Protein AF-A0A816E2B5-F1 (afdb_monomer_lite)

Secondary structure (DSSP, 8-state):
-EEEEE---TT-HHHHHHTHHHIIIIIHHHTT-EEEEEGGGTEEEEES-HHHHHHHHHHHHHHHHHHHHHHTTS---------SB-TTT-SB--EE-TTT--EE-HHHHHHHHHHHHHHHTTSS----B-SSTT--PBPPHHHHHHHS-HHHHHHHHHHHHHHHHHH-TT-PPP--TT--S--

pLDDT: mean 71.87, std 14.85, range [35.25, 92.25]

Sequence (183 aa):
MSLLFFIAITGYLRQILKLGTYYQDTIGKDFNVKIIIAGAKRQIQVIGKQQDIEKAEEAIKKHWSETLIEQQSGPKENTTTTSNECPICYEVANYTLLECGHVSCLYCLKQELSKKFDTTLSNQSFKIKCIMQECNSVLSLRDIKTIIDPPDMQRLARASFQAFLKTDTDIVQCMGTDCKQVR

Structure (mmCIF, N/CA/C/O backbone):
data_AF-A0A816E2B5-F1
#
_entry.id   AF-A0A816E2B5-F1
#
loop_
_atom_site.group_PDB
_atom_site.id
_atom_site.type_symbol
_atom_site.label_atom_id
_atom_site.label_alt_id
_atom_site.label_comp_id
_atom_site.label_asym_id
_atom_site.label_entity_id
_atom_site.label_seq_id
_atom_site.pdbx_PDB_ins_code
_atom_site.Cartn_x
_atom_site.Cartn_y
_atom_site.Cartn_z
_atom_site.occupancy
_atom_site.B_iso_or_equiv
_atom_site.auth_seq_id
_atom_site.auth_comp_id
_atom_site.auth_asym_id
_atom_site.auth_atom_id
_atom_site.pdbx_PDB_model_num
ATOM 1 N N . MET A 1 1 ? 26.621 7.699 -11.549 1.00 52.91 1 MET A N 1
ATOM 2 C CA . MET A 1 1 ? 25.572 8.403 -10.769 1.00 52.91 1 MET A CA 1
ATOM 3 C C . MET A 1 1 ? 24.249 7.666 -10.966 1.00 52.91 1 MET A C 1
ATOM 5 O O . MET A 1 1 ? 24.164 6.864 -11.888 1.00 52.91 1 MET A O 1
ATOM 9 N N . SER A 1 2 ? 23.253 7.855 -10.095 1.00 45.66 2 SER A N 1
ATOM 10 C CA . SER A 1 2 ? 21.913 7.263 -10.257 1.00 45.66 2 SER A CA 1
ATOM 11 C C . SER A 1 2 ? 20.866 8.365 -10.243 1.00 45.66 2 SER A C 1
ATOM 13 O O . SER A 1 2 ? 20.833 9.133 -9.281 1.00 45.66 2 SER A O 1
ATOM 15 N N . LEU A 1 3 ? 20.016 8.422 -11.265 1.00 51.34 3 LEU A N 1
ATOM 16 C CA . LEU A 1 3 ? 18.925 9.390 -11.347 1.00 51.34 3 LEU A CA 1
ATOM 17 C C . LEU A 1 3 ? 17.583 8.668 -11.186 1.00 51.34 3 LEU A C 1
ATOM 19 O O . LEU A 1 3 ? 17.380 7.578 -11.730 1.00 51.34 3 LEU A O 1
ATOM 23 N N . LEU A 1 4 ? 16.698 9.245 -10.372 1.00 49.69 4 LEU A N 1
ATOM 24 C CA . LEU A 1 4 ? 15.384 8.690 -10.055 1.00 49.69 4 LEU A CA 1
ATOM 25 C C . LEU A 1 4 ? 14.305 9.538 -10.718 1.00 49.69 4 LEU A C 1
ATOM 27 O O . LEU A 1 4 ? 14.165 10.718 -10.406 1.00 49.69 4 LEU A O 1
ATOM 31 N N . PHE A 1 5 ? 13.507 8.911 -11.576 1.00 55.66 5 PHE A N 1
ATOM 32 C CA . PHE A 1 5 ? 12.333 9.530 -12.176 1.00 55.66 5 PHE A CA 1
ATOM 33 C C . PHE A 1 5 ? 11.078 9.127 -11.419 1.00 55.66 5 PHE A C 1
ATOM 35 O O . PHE A 1 5 ? 10.791 7.939 -11.261 1.00 55.66 5 PHE A O 1
ATOM 42 N N . PHE A 1 6 ? 10.307 10.124 -10.991 1.00 47.53 6 PHE A N 1
ATOM 43 C CA . PHE A 1 6 ? 8.946 9.938 -10.504 1.00 47.53 6 PHE A CA 1
ATOM 44 C C . PHE A 1 6 ? 7.975 10.212 -11.647 1.00 47.53 6 PHE A C 1
ATOM 46 O O . PHE A 1 6 ? 7.891 11.340 -12.129 1.00 47.53 6 PHE A O 1
ATOM 53 N N . ILE A 1 7 ? 7.217 9.200 -12.067 1.00 49.66 7 ILE A N 1
ATOM 54 C CA . ILE A 1 7 ? 6.148 9.404 -13.046 1.00 49.66 7 ILE A CA 1
ATOM 55 C C . ILE A 1 7 ? 4.857 9.655 -12.265 1.00 49.66 7 ILE A C 1
ATOM 57 O O . ILE A 1 7 ? 4.222 8.740 -11.742 1.00 49.66 7 ILE A O 1
ATOM 61 N N . ALA A 1 8 ? 4.494 10.932 -12.140 1.00 36.19 8 ALA A N 1
ATOM 62 C CA . ALA A 1 8 ? 3.356 11.412 -11.357 1.00 36.19 8 ALA A CA 1
ATOM 63 C C . ALA A 1 8 ? 2.020 11.369 -12.128 1.00 36.19 8 ALA A C 1
ATOM 65 O O . ALA A 1 8 ? 1.200 12.271 -11.986 1.00 36.19 8 ALA A O 1
ATOM 66 N N . ILE A 1 9 ? 1.779 10.341 -12.952 1.00 42.66 9 ILE A N 1
ATOM 67 C CA . ILE A 1 9 ? 0.524 10.217 -13.710 1.00 42.66 9 ILE A CA 1
ATOM 68 C C . ILE A 1 9 ? -0.182 8.925 -13.302 1.00 42.66 9 ILE A C 1
ATOM 70 O O . ILE A 1 9 ? 0.257 7.813 -13.587 1.00 42.66 9 ILE A O 1
ATOM 74 N N . THR A 1 10 ? -1.290 9.087 -12.583 1.00 40.03 10 THR A N 1
ATOM 75 C CA . THR A 1 10 ? -2.030 8.049 -11.850 1.00 40.03 10 THR A CA 1
ATOM 76 C C . THR A 1 10 ? -2.738 6.999 -12.717 1.00 40.03 10 THR A C 1
ATOM 78 O O . THR A 1 10 ? -3.359 6.108 -12.148 1.00 40.03 10 THR A O 1
ATOM 81 N N . GLY A 1 11 ? -2.607 7.042 -14.048 1.00 43.81 11 GLY A N 1
ATOM 82 C CA . GLY A 1 11 ? -3.282 6.122 -14.978 1.00 43.81 11 GLY A CA 1
ATOM 83 C C . GLY A 1 11 ? -2.383 5.207 -15.823 1.00 43.81 11 GLY A C 1
ATOM 84 O O . GLY A 1 11 ? -2.900 4.284 -16.440 1.00 43.81 11 GLY A O 1
ATOM 85 N N . TYR A 1 12 ? -1.056 5.409 -15.855 1.00 56.22 12 TYR A N 1
ATOM 86 C CA . TYR A 1 12 ? -0.201 4.837 -16.921 1.00 56.22 12 TYR A CA 1
ATOM 87 C C . TYR A 1 12 ? 0.921 3.893 -16.452 1.00 56.22 12 TYR A C 1
ATOM 89 O O . TYR A 1 12 ? 1.846 3.585 -17.206 1.00 56.22 12 TYR A O 1
ATOM 97 N N . LEU A 1 13 ? 0.829 3.349 -15.234 1.00 51.78 13 LEU A N 1
ATOM 98 C CA . LEU A 1 13 ? 1.775 2.332 -14.738 1.00 51.78 13 LEU A CA 1
ATOM 99 C C . LEU A 1 13 ? 1.875 1.098 -15.636 1.00 51.78 13 LEU A C 1
ATOM 101 O O . LEU A 1 13 ? 2.958 0.525 -15.756 1.00 51.78 13 LEU A O 1
ATOM 105 N N . ARG A 1 14 ? 0.777 0.731 -16.310 1.00 50.22 14 ARG A N 1
ATOM 106 C CA . ARG A 1 14 ? 0.740 -0.395 -17.254 1.00 50.22 14 ARG A CA 1
ATOM 107 C C . ARG A 1 14 ? 1.726 -0.218 -18.396 1.00 50.22 14 ARG A C 1
ATOM 109 O O . ARG A 1 14 ? 2.364 -1.184 -18.796 1.00 50.22 14 ARG A O 1
ATOM 116 N N . GLN A 1 15 ? 1.851 1.003 -18.912 1.00 55.19 15 GLN A N 1
ATOM 117 C CA . GLN A 1 15 ? 2.747 1.305 -20.025 1.00 55.19 15 GLN A CA 1
ATOM 118 C C . GLN A 1 15 ? 4.198 1.391 -19.566 1.00 55.19 15 GLN A C 1
ATOM 120 O O . GLN A 1 15 ? 5.048 0.834 -20.243 1.00 55.19 15 GLN A O 1
ATOM 125 N N . ILE A 1 16 ? 4.480 1.955 -18.381 1.00 56.81 16 ILE A N 1
ATOM 126 C CA . ILE A 1 16 ? 5.838 1.942 -17.794 1.00 56.81 16 ILE A CA 1
ATOM 127 C C . ILE A 1 16 ? 6.376 0.512 -17.699 1.00 56.81 16 ILE A C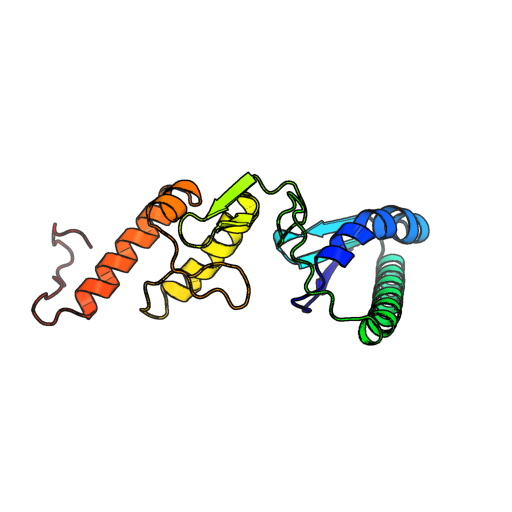 1
ATOM 129 O O . ILE A 1 16 ? 7.522 0.252 -18.050 1.00 56.81 16 ILE A O 1
ATOM 133 N N . LEU A 1 17 ? 5.547 -0.408 -17.198 1.00 54.41 17 LEU A N 1
ATOM 134 C CA . LEU A 1 17 ? 5.941 -1.795 -16.964 1.00 54.41 17 LEU A CA 1
ATOM 135 C C . LEU A 1 17 ? 6.011 -2.597 -18.271 1.00 54.41 17 LEU A C 1
ATOM 137 O O . LEU A 1 17 ? 6.989 -3.311 -18.476 1.00 54.41 17 LEU A O 1
ATOM 141 N N . LYS A 1 18 ? 5.048 -2.424 -19.192 1.00 57.72 18 LYS A N 1
ATOM 142 C CA . LYS A 1 18 ? 5.084 -3.058 -20.527 1.00 57.72 18 LYS A CA 1
ATOM 143 C C . LYS A 1 18 ? 6.250 -2.571 -21.389 1.00 57.72 18 LYS A C 1
ATOM 145 O O . LYS A 1 18 ? 6.848 -3.369 -22.098 1.00 57.72 18 LYS A O 1
ATOM 150 N N . LEU A 1 19 ? 6.589 -1.286 -21.308 1.00 61.88 19 LEU A N 1
ATOM 151 C CA . LEU A 1 19 ? 7.745 -0.700 -21.989 1.00 61.88 19 LEU A CA 1
ATOM 152 C C . LEU A 1 19 ? 9.044 -0.931 -21.214 1.00 61.88 19 LEU A C 1
ATOM 154 O O . LEU A 1 19 ? 10.095 -0.470 -21.638 1.00 61.88 19 LEU A O 1
ATOM 158 N N . GLY A 1 20 ? 9.012 -1.638 -20.084 1.00 61.78 20 GLY A N 1
ATOM 159 C CA . GLY A 1 20 ? 10.201 -1.844 -19.275 1.00 61.78 20 GLY A CA 1
ATOM 160 C C . GLY A 1 20 ? 11.277 -2.666 -19.959 1.00 61.78 20 GLY A C 1
ATOM 161 O O . GLY A 1 20 ? 12.455 -2.314 -19.889 1.00 61.78 20 GLY A O 1
ATOM 162 N N . THR A 1 21 ? 10.860 -3.701 -20.685 1.00 62.59 21 THR A N 1
ATOM 163 C CA . THR A 1 21 ? 11.739 -4.472 -21.566 1.00 62.59 21 THR A CA 1
ATOM 164 C C . THR A 1 21 ? 12.223 -3.617 -22.733 1.00 62.59 21 THR A C 1
ATOM 166 O O . THR A 1 21 ? 13.417 -3.598 -22.989 1.00 62.59 21 THR A O 1
ATOM 169 N N . TYR A 1 22 ? 11.355 -2.809 -23.355 1.00 68.06 22 TYR A N 1
ATOM 170 C CA . TYR A 1 22 ? 11.748 -1.847 -24.395 1.00 68.06 22 TYR A CA 1
ATOM 171 C C . TYR A 1 22 ? 12.818 -0.862 -23.901 1.00 68.06 22 TYR A C 1
ATOM 173 O O . TYR A 1 22 ? 13.856 -0.688 -24.532 1.00 68.06 22 T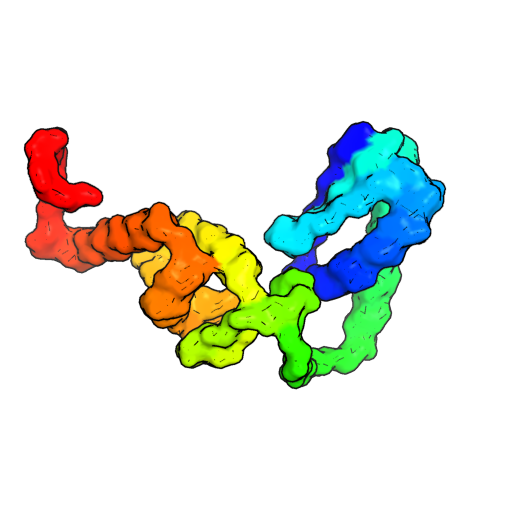YR A O 1
ATOM 181 N N . TYR A 1 23 ? 12.638 -0.259 -22.727 1.00 70.69 23 TYR A N 1
ATOM 182 C CA . TYR A 1 23 ? 13.635 0.647 -22.172 1.00 70.69 23 TYR A CA 1
ATOM 183 C C . TYR A 1 23 ? 14.942 -0.075 -21.869 1.00 70.69 23 TYR A C 1
ATOM 185 O O . TYR A 1 23 ? 16.000 0.460 -22.170 1.00 70.69 23 TYR A O 1
ATOM 193 N N . GLN A 1 24 ? 14.903 -1.285 -21.314 1.00 69.12 24 GLN A N 1
ATOM 194 C CA . GLN A 1 24 ? 16.124 -2.051 -21.060 1.00 69.12 24 GLN A CA 1
ATOM 195 C C . GLN A 1 24 ? 16.835 -2.482 -22.351 1.00 69.12 24 GLN A C 1
ATOM 197 O O . GLN A 1 24 ? 18.061 -2.402 -22.420 1.00 69.12 24 GLN A O 1
ATOM 202 N N . ASP A 1 25 ? 16.088 -2.911 -23.367 1.00 68.94 25 ASP A N 1
ATOM 203 C CA . ASP A 1 25 ? 16.631 -3.483 -24.598 1.00 68.94 25 ASP A CA 1
ATOM 204 C C . ASP A 1 25 ? 17.039 -2.448 -25.639 1.00 68.94 25 ASP A C 1
ATOM 206 O O . ASP A 1 25 ? 17.946 -2.721 -26.420 1.00 68.94 25 ASP A O 1
ATOM 210 N N . THR A 1 26 ? 16.394 -1.287 -25.654 1.00 71.62 26 THR A N 1
ATOM 211 C CA . THR A 1 26 ? 16.677 -0.204 -26.599 1.00 71.62 26 THR A CA 1
ATOM 212 C C . THR A 1 26 ? 17.534 0.848 -25.900 1.00 71.62 26 THR A C 1
ATOM 214 O O . THR A 1 26 ? 18.742 0.901 -26.092 1.00 71.62 26 THR A O 1
ATOM 217 N N . ILE A 1 27 ? 16.964 1.582 -24.943 1.00 70.94 27 ILE A N 1
ATOM 218 C CA . ILE A 1 27 ? 17.642 2.703 -24.265 1.00 70.94 27 ILE A CA 1
ATOM 219 C C . ILE A 1 27 ? 18.810 2.219 -23.390 1.00 70.94 27 ILE A C 1
ATOM 221 O O . ILE A 1 27 ? 19.880 2.824 -23.365 1.00 70.94 27 ILE A O 1
ATOM 225 N N . GLY A 1 28 ? 18.632 1.105 -22.680 1.00 68.00 28 GLY A N 1
ATOM 226 C CA . GLY A 1 28 ? 19.654 0.543 -21.803 1.00 68.00 28 GLY A CA 1
ATOM 227 C C . GLY A 1 28 ? 20.901 0.095 -22.562 1.00 68.00 28 GLY A C 1
ATOM 228 O O . GLY A 1 28 ? 22.019 0.312 -22.092 1.00 68.00 28 GLY A O 1
ATOM 229 N N . LYS A 1 29 ? 20.717 -0.469 -23.761 1.00 72.25 29 LYS A N 1
ATOM 230 C CA . LYS A 1 29 ? 21.820 -0.889 -24.632 1.00 72.25 29 LYS A CA 1
ATOM 231 C C . LYS A 1 29 ? 22.430 0.291 -25.385 1.00 72.25 29 LYS A C 1
ATOM 233 O O . LYS A 1 29 ? 23.653 0.406 -25.394 1.00 72.25 29 LYS A O 1
ATOM 238 N N . ASP A 1 30 ? 21.607 1.190 -25.922 1.00 76.12 30 ASP A N 1
ATOM 239 C CA . ASP A 1 30 ? 22.056 2.337 -26.724 1.00 76.12 30 ASP A CA 1
ATOM 240 C C . ASP A 1 30 ? 22.891 3.335 -25.915 1.00 76.12 30 ASP A C 1
ATOM 242 O O . ASP A 1 30 ? 23.843 3.922 -26.432 1.00 76.12 30 ASP A O 1
ATOM 246 N N . PHE A 1 31 ? 22.576 3.498 -24.627 1.00 74.88 31 PHE A N 1
ATOM 247 C CA . PHE A 1 31 ? 23.277 4.433 -23.747 1.00 74.88 31 PHE A CA 1
ATOM 248 C C . PHE A 1 31 ? 24.125 3.740 -22.673 1.00 74.88 31 PHE A C 1
ATOM 250 O O . PHE A 1 31 ? 24.661 4.407 -21.798 1.00 74.88 31 PHE A O 1
ATOM 257 N N . ASN A 1 32 ? 24.283 2.411 -22.708 1.00 74.62 32 ASN A N 1
ATOM 258 C CA . ASN A 1 32 ? 25.019 1.656 -21.680 1.00 74.62 32 ASN A CA 1
ATOM 259 C C . ASN A 1 32 ? 24.569 2.019 -20.244 1.00 74.62 32 ASN A C 1
ATOM 261 O O . ASN A 1 32 ? 25.375 2.221 -19.328 1.00 74.62 32 ASN A O 1
ATOM 265 N N . VAL A 1 33 ? 23.252 2.156 -20.065 1.00 72.44 33 VAL A N 1
ATOM 266 C CA . VAL A 1 33 ? 22.615 2.487 -18.789 1.00 72.44 33 VAL A CA 1
ATOM 267 C C . VAL A 1 33 ? 21.811 1.299 -18.284 1.00 72.44 33 VAL A C 1
ATOM 269 O O . VAL A 1 33 ? 21.112 0.614 -19.027 1.00 72.44 33 VAL A O 1
ATOM 272 N N . LYS A 1 34 ? 21.857 1.058 -16.977 1.00 76.12 34 LYS A N 1
ATOM 273 C CA . LYS A 1 34 ? 20.982 0.081 -16.333 1.00 76.12 34 LYS A CA 1
ATOM 274 C C . LYS A 1 34 ? 19.683 0.763 -15.929 1.00 76.12 34 LYS A C 1
ATOM 276 O O . LYS A 1 34 ? 19.703 1.709 -15.141 1.00 76.12 34 LYS A O 1
ATOM 281 N N . ILE A 1 35 ? 18.565 0.242 -16.427 1.00 70.69 35 ILE A N 1
ATOM 282 C CA . ILE A 1 35 ? 17.224 0.731 -16.101 1.00 70.69 35 ILE A CA 1
ATOM 283 C C . ILE A 1 35 ? 16.547 -0.248 -15.143 1.00 70.69 35 ILE A C 1
ATOM 285 O O . ILE A 1 35 ? 16.408 -1.435 -15.440 1.00 70.69 35 ILE A O 1
ATOM 289 N N . ILE A 1 36 ? 16.136 0.248 -13.978 1.00 71.12 36 ILE A N 1
ATOM 290 C CA . ILE A 1 36 ? 15.409 -0.513 -12.959 1.00 71.12 36 ILE A CA 1
ATOM 291 C C . ILE A 1 36 ? 14.023 0.102 -12.810 1.00 71.12 36 ILE A C 1
ATOM 293 O O . ILE A 1 36 ? 13.896 1.296 -12.541 1.00 71.12 36 ILE A O 1
ATOM 297 N N . ILE A 1 37 ? 12.982 -0.716 -12.949 1.00 67.81 37 ILE A N 1
ATOM 298 C CA . ILE A 1 37 ? 11.601 -0.272 -12.762 1.00 67.81 37 ILE A CA 1
ATOM 299 C C . ILE A 1 37 ? 11.112 -0.746 -11.405 1.00 67.81 37 ILE A C 1
ATOM 301 O O . ILE A 1 37 ? 10.948 -1.938 -11.156 1.00 67.81 37 ILE A O 1
ATOM 305 N N . ALA A 1 38 ? 10.850 0.206 -10.519 1.00 65.75 38 ALA A N 1
ATOM 306 C CA . ALA A 1 38 ? 10.242 -0.056 -9.228 1.00 65.75 38 ALA A CA 1
ATOM 307 C C . ALA A 1 38 ? 8.730 0.175 -9.340 1.00 65.75 38 ALA A C 1
ATOM 309 O O . ALA A 1 38 ? 8.225 1.225 -8.938 1.00 65.75 38 ALA A O 1
ATOM 310 N N . GLY A 1 39 ? 8.001 -0.810 -9.879 1.00 56.59 39 GLY A N 1
ATOM 311 C CA . GLY A 1 39 ? 6.554 -0.713 -10.139 1.00 56.59 39 GLY A CA 1
ATOM 312 C C . GLY A 1 39 ? 5.734 -0.278 -8.917 1.00 56.59 39 GLY A C 1
ATOM 313 O O . GLY A 1 39 ? 4.902 0.619 -9.011 1.00 56.59 39 GLY A O 1
ATOM 314 N N . ALA A 1 40 ? 6.056 -0.802 -7.729 1.00 53.38 40 ALA A N 1
ATOM 315 C CA . ALA A 1 40 ? 5.394 -0.422 -6.473 1.00 53.38 40 ALA A CA 1
ATOM 316 C C . ALA A 1 40 ? 5.645 1.038 -6.040 1.00 53.38 40 ALA A C 1
ATOM 318 O O . ALA A 1 40 ? 4.817 1.640 -5.350 1.00 53.38 40 ALA A O 1
ATOM 319 N N . LYS A 1 41 ? 6.785 1.610 -6.444 1.00 56.25 41 LYS A N 1
ATOM 320 C CA . LYS A 1 41 ? 7.162 3.006 -6.174 1.00 56.25 41 LYS A CA 1
ATOM 321 C C . LYS A 1 41 ? 6.848 3.940 -7.340 1.00 56.25 41 LYS A C 1
ATOM 323 O O . LYS A 1 41 ? 7.008 5.144 -7.187 1.00 56.25 41 LYS A O 1
ATOM 328 N N . ARG A 1 42 ? 6.377 3.406 -8.475 1.00 58.59 42 ARG A N 1
ATOM 329 C CA . ARG A 1 42 ? 6.096 4.160 -9.707 1.00 58.59 42 ARG A CA 1
ATOM 330 C C . ARG A 1 42 ? 7.324 4.937 -10.201 1.00 58.59 42 ARG A C 1
ATOM 332 O O . ARG A 1 42 ? 7.221 6.083 -10.635 1.00 58.59 42 ARG A O 1
ATOM 339 N N . GLN A 1 43 ? 8.494 4.309 -10.077 1.00 63.41 43 GLN A N 1
ATOM 340 C CA . GLN A 1 43 ? 9.789 4.925 -10.357 1.00 63.41 43 GLN A CA 1
ATOM 341 C C . GLN A 1 43 ? 10.550 4.164 -11.437 1.00 63.41 43 GLN A C 1
ATOM 343 O O . GLN A 1 43 ? 10.586 2.930 -11.424 1.00 63.41 43 GLN A O 1
ATOM 348 N N . ILE A 1 44 ? 11.211 4.918 -12.315 1.00 71.06 44 ILE A N 1
ATOM 349 C CA . ILE A 1 44 ? 12.252 4.412 -13.210 1.00 71.06 44 ILE A CA 1
ATOM 350 C C . ILE A 1 44 ? 13.583 4.941 -12.684 1.00 71.06 44 ILE A C 1
ATOM 352 O O . ILE A 1 44 ? 13.760 6.146 -12.506 1.00 71.06 44 ILE A O 1
ATOM 356 N N . GLN A 1 45 ? 14.514 4.038 -12.410 1.00 71.06 45 GLN A N 1
ATOM 357 C CA . GLN A 1 45 ? 15.862 4.376 -11.986 1.00 71.06 45 GLN A CA 1
ATOM 358 C C . GLN A 1 45 ? 16.824 4.106 -13.136 1.00 71.06 45 GLN A C 1
ATOM 360 O O . GLN A 1 45 ? 16.899 2.979 -13.625 1.00 71.06 45 GLN A O 1
ATOM 365 N N . VAL A 1 46 ? 17.564 5.135 -13.540 1.00 77.12 46 VAL A N 1
ATOM 366 C CA . VAL A 1 46 ? 18.581 5.049 -14.592 1.00 77.12 46 VAL A CA 1
ATOM 367 C C . VAL A 1 46 ? 19.954 5.168 -13.939 1.00 77.12 46 VAL A C 1
ATOM 369 O O . VAL A 1 46 ? 20.221 6.101 -13.176 1.00 77.12 46 VAL A O 1
ATOM 372 N N . ILE A 1 47 ? 20.821 4.191 -14.194 1.00 74.88 47 ILE A N 1
ATOM 373 C CA . ILE A 1 47 ? 22.153 4.094 -13.591 1.00 74.88 47 ILE A CA 1
ATOM 374 C C . ILE A 1 47 ? 23.188 4.005 -14.707 1.00 74.88 47 ILE A C 1
ATOM 376 O O . ILE A 1 47 ? 23.150 3.082 -15.514 1.00 74.88 47 ILE A O 1
ATOM 380 N N . GLY A 1 48 ? 24.136 4.938 -14.728 1.00 80.12 48 GLY A N 1
ATOM 381 C CA . GLY A 1 48 ? 25.172 4.999 -15.756 1.00 80.12 48 GLY A CA 1
ATOM 382 C C . GLY A 1 48 ? 26.138 6.169 -15.569 1.00 80.12 48 GLY A C 1
ATOM 383 O O . GLY A 1 48 ? 26.255 6.745 -14.473 1.00 80.12 48 GLY A O 1
ATOM 384 N N . LYS A 1 49 ? 26.854 6.513 -16.644 1.00 79.38 49 LYS A N 1
ATOM 385 C CA . LYS A 1 49 ? 27.658 7.740 -16.722 1.00 79.38 49 LYS A CA 1
ATOM 386 C C . LYS A 1 49 ? 26.737 8.945 -16.919 1.00 79.38 49 LYS A C 1
ATOM 388 O O . LYS A 1 49 ? 25.675 8.818 -17.512 1.00 79.38 49 LYS A O 1
ATOM 393 N N . GLN A 1 50 ? 27.151 10.114 -16.436 1.00 75.88 50 GLN A N 1
ATOM 394 C CA . GLN A 1 50 ? 26.305 11.314 -16.415 1.00 75.88 50 GLN A CA 1
ATOM 395 C C . GLN A 1 50 ? 25.765 11.697 -17.805 1.00 75.88 50 GLN A C 1
ATOM 397 O O . GLN A 1 50 ? 24.565 11.881 -17.962 1.00 75.88 50 GLN A O 1
ATOM 402 N N . GLN A 1 51 ? 26.633 11.708 -18.821 1.00 77.88 51 GLN A N 1
ATOM 403 C CA . GLN A 1 51 ? 26.255 12.028 -20.205 1.00 77.88 51 GLN A CA 1
ATOM 404 C C . GLN A 1 51 ? 25.259 11.028 -20.809 1.00 77.88 51 GLN A C 1
ATOM 406 O O . GLN A 1 51 ? 24.440 11.393 -21.646 1.00 77.88 51 GLN A O 1
ATOM 411 N N . ASP A 1 52 ? 25.329 9.767 -20.390 1.00 76.25 52 ASP A N 1
ATOM 412 C CA . ASP A 1 52 ? 24.464 8.703 -20.893 1.00 76.25 52 ASP A CA 1
ATOM 413 C C . ASP A 1 52 ? 23.103 8.703 -20.185 1.00 76.25 52 ASP A C 1
ATOM 415 O O . ASP A 1 52 ? 22.073 8.430 -20.798 1.00 76.25 52 ASP A O 1
ATOM 419 N N . ILE A 1 53 ? 23.084 9.082 -18.903 1.00 74.62 53 ILE A N 1
ATOM 420 C CA . ILE A 1 53 ? 21.857 9.282 -18.126 1.00 74.62 53 ILE A CA 1
ATOM 421 C C . ILE A 1 53 ? 21.021 10.415 -18.720 1.00 74.62 53 ILE A C 1
ATOM 423 O O . ILE A 1 53 ? 19.818 10.242 -18.880 1.00 74.62 53 ILE A O 1
ATOM 427 N N . GLU A 1 54 ? 21.640 11.546 -19.062 1.00 75.25 54 GLU A N 1
ATOM 428 C CA . GLU A 1 54 ? 20.936 12.709 -19.625 1.00 75.25 54 GLU A CA 1
ATOM 429 C C . GLU A 1 54 ? 20.296 12.382 -20.983 1.00 75.25 54 GLU A C 1
ATOM 431 O O . GLU A 1 54 ? 19.142 12.725 -21.234 1.00 75.25 54 GLU A O 1
ATOM 436 N N . LYS A 1 55 ? 21.000 11.624 -21.833 1.00 78.44 55 LYS A N 1
ATOM 437 C CA . LYS A 1 55 ? 20.459 11.153 -23.118 1.00 78.44 55 LYS A CA 1
ATOM 438 C C . LYS A 1 55 ? 19.334 10.137 -22.941 1.00 78.44 55 LYS A C 1
ATOM 440 O O . LYS A 1 55 ? 18.314 10.221 -23.622 1.00 78.44 55 LYS A O 1
ATOM 445 N N . ALA A 1 56 ? 19.498 9.192 -22.014 1.00 75.38 56 ALA A N 1
ATOM 446 C CA . ALA A 1 56 ? 18.460 8.220 -21.692 1.00 75.38 56 ALA A CA 1
ATOM 447 C C . ALA A 1 56 ? 17.207 8.907 -21.125 1.00 75.38 56 ALA A C 1
ATOM 449 O O . ALA A 1 56 ? 16.088 8.541 -21.474 1.00 75.38 56 ALA A O 1
ATOM 450 N N . GLU A 1 57 ? 17.384 9.933 -20.295 1.00 75.88 57 GLU A N 1
ATOM 451 C CA . GLU A 1 57 ? 16.302 10.767 -19.776 1.00 75.88 57 GLU A CA 1
ATOM 452 C C . GLU A 1 57 ? 15.531 11.466 -20.895 1.00 75.88 57 GLU A C 1
ATOM 454 O O . GLU A 1 57 ? 14.302 11.403 -20.925 1.00 75.88 57 GLU A O 1
ATOM 459 N N . GLU A 1 58 ? 16.236 12.122 -21.816 1.00 79.12 58 GLU A N 1
ATOM 460 C CA . GLU A 1 58 ? 15.619 12.828 -22.936 1.00 79.12 58 GLU A CA 1
ATOM 461 C C . GLU A 1 58 ? 14.857 11.864 -23.856 1.00 79.12 58 GLU A C 1
ATOM 463 O O . GLU A 1 58 ? 13.707 12.130 -24.213 1.00 79.12 58 GLU A O 1
ATOM 468 N N . ALA A 1 59 ? 15.441 10.700 -24.159 1.00 79.44 59 ALA A N 1
ATOM 469 C CA . ALA A 1 59 ? 14.804 9.657 -24.959 1.00 79.44 59 ALA A CA 1
ATOM 470 C C . ALA A 1 59 ? 13.532 9.108 -24.295 1.00 79.44 59 ALA A C 1
ATOM 472 O O . ALA A 1 59 ? 12.503 8.953 -24.958 1.00 79.44 59 ALA A O 1
ATOM 473 N N . ILE A 1 60 ? 13.574 8.865 -22.979 1.00 75.81 60 ILE A N 1
ATOM 474 C CA . ILE A 1 60 ? 12.397 8.454 -22.210 1.00 75.81 60 ILE A CA 1
ATOM 475 C C . ILE A 1 60 ? 11.349 9.570 -22.280 1.00 75.81 60 ILE A C 1
ATOM 477 O O . ILE A 1 60 ? 10.242 9.324 -22.747 1.00 75.81 60 ILE A O 1
ATOM 481 N N . LYS A 1 61 ? 11.676 10.814 -21.913 1.00 75.00 61 LYS A N 1
ATOM 482 C CA . LYS A 1 61 ? 10.714 11.935 -21.937 1.00 75.00 61 LYS A CA 1
ATOM 483 C C . LYS A 1 61 ? 10.060 12.132 -23.304 1.00 75.00 61 LYS A C 1
ATOM 485 O O . LYS A 1 61 ? 8.846 12.322 -23.368 1.00 75.00 61 LYS A O 1
ATOM 490 N N . LYS A 1 62 ? 10.841 12.051 -24.383 1.00 77.69 62 LYS A N 1
ATOM 491 C CA . LYS A 1 62 ? 10.344 12.168 -25.755 1.00 77.69 62 LYS A CA 1
ATOM 492 C C . LYS A 1 62 ? 9.350 11.056 -26.083 1.00 77.69 62 LYS A C 1
ATOM 494 O O . LYS A 1 62 ? 8.212 11.347 -26.446 1.00 77.69 62 LYS A O 1
ATOM 499 N N . HIS A 1 63 ? 9.733 9.803 -25.853 1.00 75.19 63 HIS A N 1
ATOM 500 C CA . HIS A 1 63 ? 8.865 8.654 -26.105 1.00 75.19 63 HIS A CA 1
ATOM 501 C C . HIS A 1 63 ? 7.563 8.719 -25.286 1.00 75.19 63 HIS A C 1
ATOM 503 O O . HIS A 1 63 ? 6.485 8.397 -25.785 1.00 75.19 63 HIS A O 1
ATOM 509 N N . TRP A 1 64 ? 7.642 9.208 -24.044 1.00 70.94 64 TRP A N 1
ATOM 510 C CA . TRP A 1 64 ? 6.474 9.477 -23.201 1.00 70.94 64 TRP A CA 1
ATOM 511 C C . TRP A 1 64 ? 5.556 10.545 -23.800 1.00 70.94 64 TRP A C 1
ATOM 513 O O . TRP A 1 64 ? 4.344 10.347 -23.846 1.00 70.94 64 TRP A O 1
ATOM 523 N N . SER A 1 65 ? 6.118 11.662 -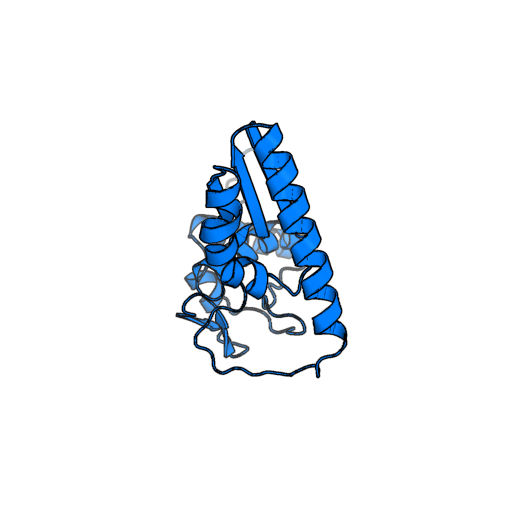24.271 1.00 68.38 65 SER A N 1
ATOM 524 C CA . SER A 1 65 ? 5.342 12.752 -24.869 1.00 68.38 65 SER A CA 1
ATOM 525 C C . SER A 1 65 ? 4.610 12.331 -26.146 1.00 68.38 65 SER A C 1
ATOM 527 O O . SER A 1 65 ? 3.464 12.722 -26.341 1.00 68.38 65 SER A O 1
ATOM 529 N N . GLU A 1 66 ? 5.223 11.473 -26.962 1.00 70.06 66 GLU A N 1
ATOM 530 C CA . GLU A 1 66 ? 4.638 10.951 -28.202 1.00 70.06 66 GLU A CA 1
ATOM 531 C C . GLU A 1 66 ? 3.520 9.937 -27.905 1.00 70.06 66 GLU A C 1
ATOM 533 O O . GLU A 1 66 ? 2.408 10.063 -28.416 1.00 70.06 66 GLU A O 1
ATOM 538 N N . THR A 1 67 ? 3.760 9.007 -26.973 1.00 63.31 67 THR A N 1
ATOM 539 C CA . THR A 1 67 ? 2.773 7.987 -26.571 1.00 63.31 67 THR A CA 1
ATOM 540 C C . THR A 1 67 ? 1.530 8.609 -25.912 1.00 63.31 67 THR A C 1
ATOM 542 O O . THR A 1 67 ? 0.414 8.129 -26.100 1.00 63.31 67 THR A O 1
ATOM 545 N N . LEU A 1 68 ? 1.687 9.707 -25.157 1.00 56.97 68 LEU A N 1
ATOM 546 C CA . LEU A 1 68 ? 0.578 10.424 -24.506 1.00 56.97 68 LEU A CA 1
ATOM 547 C C . LEU A 1 68 ? -0.368 11.122 -25.500 1.00 56.97 68 LEU A C 1
ATOM 549 O O . LEU A 1 68 ? -1.547 11.304 -25.184 1.00 56.97 68 LEU A O 1
ATOM 553 N N . ILE A 1 69 ? 0.130 11.524 -26.673 1.00 54.81 69 ILE A N 1
ATOM 554 C CA . ILE A 1 69 ? -0.653 12.237 -27.694 1.00 54.81 69 ILE A CA 1
ATOM 555 C C . ILE A 1 69 ? -1.570 11.266 -28.450 1.00 54.81 69 ILE A C 1
ATOM 557 O O . ILE A 1 69 ? -2.744 11.572 -28.657 1.00 54.81 69 ILE A O 1
ATOM 561 N N . GLU A 1 70 ? -1.085 10.067 -28.779 1.00 52.16 70 GLU A N 1
ATOM 562 C CA . GLU A 1 70 ? -1.865 9.039 -29.491 1.00 52.16 70 GLU A CA 1
ATOM 563 C C . GLU A 1 70 ? -3.042 8.490 -28.662 1.00 52.16 70 GLU A C 1
ATOM 565 O O . GLU A 1 70 ? -4.042 8.020 -29.202 1.00 52.16 70 GLU A O 1
ATOM 570 N N . GLN A 1 71 ? -2.966 8.576 -27.332 1.00 49.91 71 GLN A N 1
ATOM 571 C CA . GLN A 1 71 ? -3.956 7.981 -26.427 1.00 49.91 71 GLN A CA 1
ATOM 572 C C . GLN A 1 71 ? -5.143 8.903 -26.109 1.00 49.91 71 GLN A C 1
ATOM 574 O O . GLN A 1 71 ? -6.185 8.422 -25.670 1.00 49.91 71 GLN A O 1
ATOM 579 N N . GLN A 1 72 ? -5.036 10.215 -26.355 1.00 49.06 72 GLN A N 1
ATOM 580 C CA . GLN A 1 72 ? -6.172 11.140 -26.200 1.00 49.06 72 GLN A CA 1
ATOM 581 C C . GLN A 1 72 ? -7.190 11.032 -27.348 1.00 49.06 72 GLN A C 1
ATOM 583 O O . GLN A 1 72 ? -8.290 11.571 -27.242 1.00 49.06 72 GLN A O 1
ATOM 588 N N . SE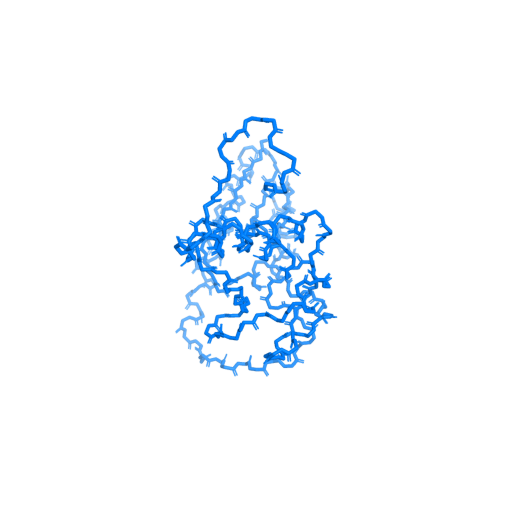R A 1 73 ? -6.843 10.325 -28.427 1.00 44.78 73 SER A N 1
ATOM 589 C CA . SER A 1 73 ? -7.693 10.123 -29.609 1.00 44.78 73 SER A CA 1
ATOM 590 C C . SER A 1 73 ? -8.369 8.743 -29.658 1.00 44.78 73 SER A C 1
ATOM 592 O O . SER A 1 73 ? -9.180 8.499 -30.550 1.00 44.78 73 SER A O 1
ATOM 594 N N . GLY A 1 74 ? -8.068 7.841 -28.716 1.00 40.41 74 GLY A N 1
ATOM 595 C CA . GLY A 1 74 ? -8.653 6.497 -28.651 1.00 40.41 74 GLY A CA 1
ATOM 596 C C . GLY A 1 74 ? -9.949 6.442 -27.826 1.00 40.41 74 GLY A C 1
ATOM 597 O O . GLY A 1 74 ? -10.110 7.234 -26.892 1.00 40.41 74 GLY A O 1
ATOM 598 N N . PRO A 1 75 ? -10.885 5.513 -28.115 1.00 35.25 75 PRO A N 1
ATOM 599 C CA . PRO A 1 75 ? -12.083 5.345 -27.301 1.00 35.25 75 PRO A CA 1
ATOM 600 C C . PRO A 1 75 ? -11.667 5.018 -25.867 1.00 35.25 75 PRO A C 1
ATOM 602 O O . PRO A 1 75 ? -10.797 4.175 -25.651 1.00 35.25 75 PRO A O 1
ATOM 605 N N . LYS A 1 76 ? -12.304 5.667 -24.885 1.00 40.25 76 LYS A N 1
ATOM 606 C CA . LYS A 1 76 ? -12.238 5.265 -23.475 1.00 40.25 76 LYS A CA 1
ATOM 607 C C . LYS A 1 76 ? -12.833 3.865 -23.360 1.00 40.25 76 LYS A C 1
ATOM 609 O O . LYS A 1 76 ? -14.027 3.705 -23.118 1.00 40.25 76 LYS A O 1
ATOM 614 N N . GLU A 1 77 ? -12.017 2.851 -23.598 1.00 37.94 77 GLU A N 1
ATOM 615 C CA . GLU A 1 77 ? -12.395 1.478 -23.343 1.00 37.94 77 GLU A CA 1
ATOM 616 C C . GLU A 1 77 ? -12.542 1.315 -21.834 1.00 37.94 77 GLU A C 1
ATOM 618 O O . GLU A 1 77 ? -11.577 1.211 -21.076 1.00 37.94 77 GLU A O 1
ATOM 623 N N . ASN A 1 78 ? -13.801 1.289 -21.406 1.00 36.25 78 ASN A N 1
ATOM 624 C CA . ASN A 1 78 ? -14.237 0.649 -20.178 1.00 36.25 78 ASN A CA 1
ATOM 625 C C . ASN A 1 78 ? -13.955 -0.856 -20.298 1.00 36.25 78 ASN A C 1
ATOM 627 O O . ASN A 1 78 ? -14.867 -1.671 -20.401 1.00 36.25 78 ASN A O 1
ATOM 631 N N . THR A 1 79 ? -12.686 -1.249 -20.347 1.00 37.31 79 THR A N 1
ATOM 632 C CA . THR A 1 79 ? -12.306 -2.652 -20.279 1.00 37.31 79 THR A CA 1
ATOM 633 C C . THR A 1 79 ? -12.396 -3.091 -18.830 1.00 37.31 79 THR A C 1
ATOM 635 O O . THR A 1 79 ? -11.429 -3.035 -18.072 1.00 37.31 79 THR A O 1
ATOM 638 N N . THR A 1 80 ? -13.561 -3.615 -18.464 1.00 39.59 80 THR A N 1
ATOM 639 C CA . THR A 1 80 ? -13.656 -4.788 -17.594 1.00 39.59 80 THR A CA 1
ATOM 640 C C . THR A 1 80 ? -12.899 -5.943 -18.258 1.00 39.59 80 THR A C 1
ATOM 642 O O . THR A 1 80 ? -13.489 -6.889 -18.770 1.00 39.59 80 THR A O 1
ATOM 645 N N . THR A 1 81 ? -11.570 -5.849 -18.330 1.00 39.34 81 THR A N 1
ATOM 646 C CA . THR A 1 81 ? -10.733 -6.978 -18.716 1.00 39.34 81 THR A CA 1
ATOM 647 C C . THR A 1 81 ? -10.697 -7.929 -17.538 1.00 39.34 81 THR A C 1
ATOM 649 O O . THR A 1 81 ? -10.097 -7.637 -16.505 1.00 39.34 81 THR A O 1
ATOM 652 N N . THR A 1 82 ? -11.299 -9.095 -17.736 1.00 45.59 82 THR A N 1
ATOM 653 C CA . THR A 1 82 ? -11.038 -10.355 -17.034 1.00 45.59 82 THR A CA 1
ATOM 654 C C . THR A 1 82 ? -9.593 -10.824 -17.264 1.00 45.59 82 THR A C 1
ATOM 656 O O . THR A 1 82 ? -9.338 -11.969 -17.625 1.00 45.59 82 THR A O 1
ATOM 659 N N . SER A 1 83 ? -8.621 -9.926 -17.128 1.00 56.66 83 SER A N 1
ATOM 660 C CA . SER A 1 83 ? -7.220 -10.286 -17.016 1.00 56.66 83 SER A CA 1
ATOM 661 C C . SER A 1 83 ? -7.006 -10.713 -15.571 1.00 56.66 83 SER A C 1
ATOM 663 O O . SER A 1 83 ? -7.292 -9.927 -14.668 1.00 56.66 83 SER A O 1
ATOM 665 N N . ASN A 1 84 ? -6.472 -11.914 -15.340 1.00 72.50 84 ASN A N 1
ATOM 666 C CA . ASN A 1 84 ? -5.927 -12.341 -14.042 1.00 72.50 84 ASN A CA 1
ATOM 667 C C . ASN A 1 84 ? -4.687 -11.502 -13.654 1.00 72.50 84 ASN A C 1
ATOM 669 O O . ASN A 1 84 ? -3.721 -12.029 -13.123 1.00 72.50 84 ASN A O 1
ATOM 673 N N . GLU A 1 85 ? -4.676 -10.206 -13.958 1.00 82.19 85 GLU A N 1
ATOM 674 C CA . GLU A 1 85 ? -3.579 -9.269 -13.772 1.00 82.19 85 GLU A CA 1
ATOM 675 C C . GLU A 1 85 ? -3.956 -8.268 -12.682 1.00 82.19 85 GLU A C 1
ATOM 677 O O . GLU A 1 85 ? -5.069 -7.745 -12.624 1.00 82.19 85 GLU A O 1
ATOM 682 N N . CYS A 1 86 ? -3.011 -7.991 -11.796 1.00 82.81 86 CYS A N 1
ATOM 683 C CA . CYS A 1 86 ? -3.154 -7.018 -10.736 1.00 82.81 86 CYS A CA 1
ATOM 684 C C . CYS A 1 86 ? -3.231 -5.618 -11.362 1.00 82.81 86 CYS A C 1
ATOM 686 O O . CYS A 1 86 ? -2.318 -5.236 -12.085 1.00 82.81 86 CYS A O 1
ATOM 688 N N . PRO A 1 87 ? -4.223 -4.777 -11.047 1.00 78.69 87 PRO A N 1
ATOM 689 C CA . PRO A 1 87 ? -4.338 -3.454 -11.671 1.00 78.69 87 PRO A CA 1
ATOM 690 C C . PRO A 1 87 ? -3.259 -2.458 -11.216 1.00 78.69 87 PRO A C 1
ATOM 692 O O . PRO A 1 87 ? -3.186 -1.351 -11.745 1.00 78.69 87 PRO A O 1
ATOM 695 N N . ILE A 1 88 ? -2.425 -2.831 -10.238 1.00 80.31 88 ILE A N 1
ATOM 696 C CA . ILE A 1 88 ? -1.324 -2.003 -9.730 1.00 80.31 88 ILE A CA 1
ATOM 697 C C . ILE A 1 88 ? 0.003 -2.363 -10.407 1.00 80.31 88 ILE A C 1
ATOM 699 O O . ILE A 1 88 ? 0.713 -1.472 -10.869 1.00 80.31 88 ILE A O 1
ATOM 703 N N . CYS A 1 89 ? 0.362 -3.650 -10.427 1.00 78.19 89 CYS A N 1
ATOM 704 C CA . CYS A 1 89 ? 1.652 -4.117 -10.949 1.00 78.19 89 CYS A CA 1
ATOM 705 C C . CYS A 1 89 ? 1.547 -4.959 -12.220 1.00 78.19 89 CYS A C 1
ATOM 707 O O . CYS A 1 89 ? 2.577 -5.295 -12.785 1.00 78.19 89 CYS A O 1
ATOM 709 N N . TYR A 1 90 ? 0.335 -5.303 -12.652 1.00 77.00 90 TYR A N 1
ATOM 710 C CA . TYR A 1 90 ? 0.022 -6.090 -13.852 1.00 77.00 90 TYR A CA 1
ATOM 711 C C . TYR A 1 90 ? 0.605 -7.510 -13.886 1.00 77.00 90 TYR A C 1
ATOM 713 O O . TYR A 1 90 ? 0.524 -8.183 -14.903 1.00 77.00 90 TYR A O 1
ATOM 721 N N . GLU A 1 91 ? 1.118 -7.988 -12.752 1.00 80.56 91 GLU A N 1
ATOM 722 C CA . GLU A 1 91 ? 1.458 -9.396 -12.506 1.00 80.56 91 GLU A CA 1
ATOM 723 C C . GLU A 1 91 ? 0.211 -10.214 -12.174 1.00 80.56 91 GLU A C 1
ATOM 725 O O . GLU A 1 91 ? -0.856 -9.647 -11.947 1.00 80.56 91 GLU A O 1
ATOM 730 N N . VAL A 1 92 ? 0.347 -11.535 -12.041 1.00 83.19 92 VAL A N 1
ATOM 731 C CA . VAL A 1 92 ? -0.764 -12.426 -11.675 1.00 83.19 92 VAL A CA 1
ATOM 732 C C . VAL A 1 92 ? -1.487 -11.939 -10.408 1.00 83.19 92 VAL A C 1
ATOM 734 O O . VAL A 1 92 ? -0.917 -11.864 -9.315 1.00 83.19 92 VAL A O 1
ATOM 737 N N . ALA A 1 93 ? -2.767 -11.606 -10.557 1.00 88.69 93 ALA A N 1
ATOM 738 C CA . ALA A 1 93 ? -3.663 -11.304 -9.458 1.00 88.69 93 ALA A CA 1
ATOM 739 C C . ALA A 1 93 ? -4.093 -12.610 -8.792 1.00 88.69 93 ALA A C 1
ATOM 741 O O . ALA A 1 93 ? -4.537 -13.546 -9.453 1.00 88.69 93 ALA A O 1
ATOM 742 N N . ASN A 1 94 ? -3.944 -12.672 -7.474 1.00 87.88 94 ASN A N 1
ATOM 743 C CA . ASN A 1 94 ? -4.130 -13.902 -6.709 1.00 87.88 94 ASN A CA 1
ATOM 744 C C . ASN A 1 94 ? -4.998 -13.714 -5.462 1.00 87.88 94 ASN A C 1
ATOM 746 O O . ASN A 1 94 ? -5.090 -14.623 -4.640 1.00 87.88 94 ASN A O 1
ATOM 750 N N . TYR A 1 95 ? -5.618 -12.545 -5.305 1.00 91.31 95 TYR A N 1
ATOM 751 C CA . TYR A 1 95 ? -6.459 -12.242 -4.161 1.00 91.31 95 TYR A CA 1
ATOM 752 C C . TYR A 1 95 ? -7.686 -11.436 -4.566 1.00 91.31 95 TYR A C 1
ATOM 754 O O . TYR A 1 95 ? -7.566 -10.397 -5.217 1.00 91.31 95 TYR A O 1
ATOM 762 N N . THR A 1 96 ? -8.851 -11.897 -4.123 1.00 92.00 96 THR A N 1
ATOM 763 C CA . THR A 1 96 ? -10.150 -11.267 -4.364 1.00 92.00 96 THR A CA 1
ATOM 764 C C . THR A 1 96 ? -10.693 -10.722 -3.051 1.00 92.00 96 THR A C 1
ATOM 766 O O . THR A 1 96 ? -10.835 -11.467 -2.085 1.00 92.00 96 THR A O 1
ATOM 769 N N . LEU A 1 97 ? -11.004 -9.425 -3.018 1.00 90.88 97 LEU A N 1
ATOM 770 C CA . LEU A 1 97 ? -11.597 -8.779 -1.845 1.00 90.88 97 LEU A CA 1
ATOM 771 C C . LEU A 1 97 ? -13.026 -9.273 -1.605 1.00 90.88 97 LEU A C 1
ATOM 773 O O . LEU A 1 97 ? -13.831 -9.299 -2.537 1.00 90.88 97 LEU A O 1
ATOM 777 N N . LEU A 1 98 ? -13.359 -9.577 -0.349 1.00 90.88 98 LEU A N 1
ATOM 778 C CA . LEU A 1 98 ? -14.632 -10.205 0.007 1.00 90.88 98 LEU A CA 1
ATOM 779 C C . LEU A 1 98 ? -15.849 -9.321 -0.315 1.00 90.88 98 LEU A C 1
ATOM 781 O O . LEU A 1 98 ? -16.826 -9.797 -0.881 1.00 90.88 98 LEU A O 1
ATOM 785 N N . GLU A 1 99 ? -15.771 -8.030 0.012 1.00 88.38 99 GLU A N 1
ATOM 786 C CA . GLU A 1 99 ? -16.926 -7.116 -0.040 1.00 88.38 99 GLU A CA 1
ATOM 787 C C . GLU A 1 99 ? -17.217 -6.542 -1.435 1.00 88.38 99 GLU A C 1
ATOM 789 O O . GLU A 1 99 ? -18.328 -6.101 -1.709 1.00 88.38 99 GLU A O 1
ATOM 794 N N . CYS A 1 100 ? -16.214 -6.470 -2.315 1.00 89.44 100 CYS A N 1
ATOM 795 C CA . CYS A 1 100 ? -16.356 -5.814 -3.624 1.00 89.44 100 CYS A CA 1
ATOM 796 C C . CYS A 1 100 ? -15.924 -6.670 -4.813 1.00 89.44 100 CYS A C 1
ATOM 798 O O . CYS A 1 100 ? -16.098 -6.239 -5.947 1.00 89.44 100 CYS A O 1
ATOM 800 N N . GLY A 1 101 ? -15.328 -7.842 -4.586 1.00 88.50 101 GLY A N 1
ATOM 801 C CA . GLY A 1 101 ? -14.882 -8.732 -5.658 1.00 88.50 101 GLY A CA 1
ATOM 802 C C . GLY A 1 101 ? -13.694 -8.219 -6.477 1.00 88.50 101 GLY A C 1
ATOM 803 O O . GLY A 1 101 ? -13.258 -8.902 -7.399 1.00 88.50 101 GLY A O 1
ATOM 804 N N . HIS A 1 102 ? -13.135 -7.045 -6.163 1.00 90.19 102 HIS A N 1
ATOM 805 C CA . HIS A 1 102 ? -11.958 -6.539 -6.863 1.00 90.19 102 HIS A CA 1
ATOM 806 C C . HIS A 1 102 ? -10.743 -7.432 -6.608 1.00 90.19 102 HIS A C 1
ATOM 808 O O . HIS A 1 102 ? -10.437 -7.781 -5.463 1.00 90.19 102 HIS A O 1
ATOM 814 N N . VAL A 1 103 ? -10.040 -7.762 -7.692 1.00 90.06 103 VAL A N 1
ATOM 815 C CA . VAL A 1 103 ? -8.899 -8.679 -7.681 1.00 90.06 103 VAL A CA 1
ATOM 816 C C . VAL A 1 103 ? -7.592 -7.892 -7.754 1.00 90.06 103 VAL A C 1
ATOM 818 O O . VAL A 1 103 ? -7.478 -6.890 -8.461 1.00 90.06 103 VAL A O 1
ATOM 821 N N . SER A 1 104 ? -6.592 -8.302 -6.982 1.00 89.12 104 SER A N 1
ATOM 822 C CA . SER A 1 104 ? -5.243 -7.726 -6.974 1.00 89.12 104 SER A CA 1
ATOM 823 C C . SER A 1 104 ? -4.231 -8.762 -6.492 1.00 89.12 104 SER A C 1
ATOM 825 O O . SER A 1 104 ? -4.607 -9.804 -5.959 1.00 89.12 104 SER A O 1
ATOM 827 N N . CYS A 1 105 ? -2.934 -8.502 -6.661 1.00 89.81 105 CYS A N 1
ATOM 828 C CA . CYS A 1 105 ? -1.927 -9.321 -5.993 1.00 89.81 105 CYS A CA 1
ATOM 829 C C . CYS A 1 105 ? -1.779 -8.899 -4.519 1.00 89.81 105 CYS A C 1
ATOM 831 O O . CYS A 1 105 ? -1.881 -7.711 -4.184 1.00 89.81 105 CYS A O 1
ATOM 833 N N . LEU A 1 106 ? -1.501 -9.865 -3.638 1.00 90.31 106 LEU A N 1
ATOM 834 C CA . LEU A 1 106 ? -1.318 -9.615 -2.199 1.00 90.31 106 LEU A CA 1
ATOM 835 C C . LEU A 1 106 ? -0.230 -8.576 -1.902 1.00 90.31 106 LEU A C 1
ATOM 837 O O . LEU A 1 106 ? -0.399 -7.738 -1.019 1.00 90.31 106 LEU A O 1
ATOM 841 N N . TYR A 1 107 ? 0.871 -8.595 -2.658 1.00 87.94 107 TYR A N 1
ATOM 842 C CA . TYR A 1 107 ? 1.981 -7.664 -2.455 1.00 87.94 107 TYR A CA 1
ATOM 843 C C . TYR A 1 107 ? 1.549 -6.203 -2.642 1.00 87.94 107 TYR A C 1
ATOM 845 O O . TYR A 1 107 ? 1.844 -5.351 -1.802 1.00 87.94 107 TYR A O 1
ATOM 853 N N . CYS A 1 108 ? 0.811 -5.911 -3.715 1.00 86.94 108 CYS A N 1
ATOM 854 C CA . CYS A 1 108 ? 0.320 -4.563 -3.981 1.00 86.94 108 CYS A CA 1
ATOM 855 C C . CYS A 1 108 ? -0.759 -4.133 -2.989 1.00 86.94 108 CYS A C 1
ATOM 857 O O . CYS A 1 108 ? -0.719 -2.995 -2.526 1.00 86.94 108 CYS A O 1
ATOM 859 N N . LEU A 1 109 ? -1.675 -5.037 -2.620 1.00 90.00 109 LEU A N 1
ATOM 860 C CA . LEU A 1 109 ? -2.662 -4.762 -1.574 1.00 90.00 109 LEU A CA 1
ATOM 861 C C . LEU A 1 109 ? -1.978 -4.370 -0.265 1.00 90.00 109 LEU A C 1
ATOM 863 O O . LEU A 1 109 ? -2.317 -3.345 0.316 1.00 90.00 109 LEU A O 1
ATOM 867 N N . LYS A 1 110 ? -0.966 -5.131 0.158 1.00 89.06 110 LYS A N 1
ATOM 868 C CA . LYS A 1 110 ? -0.207 -4.854 1.377 1.00 89.06 110 LYS A CA 1
ATOM 869 C C . LYS A 1 110 ? 0.479 -3.492 1.331 1.00 89.06 110 LYS A C 1
ATOM 871 O O . LYS A 1 110 ? 0.305 -2.702 2.248 1.00 89.06 110 LYS A O 1
ATOM 876 N N . GLN A 1 111 ? 1.203 -3.186 0.254 1.00 85.88 111 GLN A N 1
ATOM 877 C CA . GLN A 1 111 ? 1.895 -1.900 0.104 1.00 85.88 111 GLN A CA 1
ATOM 878 C C . GLN A 1 111 ? 0.932 -0.706 0.132 1.00 85.88 111 GLN A C 1
ATOM 880 O O . GLN A 1 111 ? 1.207 0.298 0.788 1.00 85.88 111 GLN A O 1
ATOM 885 N N . GLU A 1 112 ? -0.204 -0.803 -0.559 1.00 84.88 112 GLU A N 1
ATOM 886 C CA . GLU A 1 112 ? -1.204 0.267 -0.557 1.00 84.88 112 GLU A CA 1
ATOM 887 C C . GLU A 1 112 ? -1.909 0.396 0.798 1.00 84.88 112 GLU A C 1
ATOM 889 O O . GLU A 1 112 ? -2.147 1.514 1.255 1.00 84.88 112 GLU A O 1
ATOM 894 N N . LEU A 1 113 ? -2.182 -0.717 1.488 1.00 84.56 113 LEU A N 1
ATOM 895 C CA . LEU A 1 113 ? -2.723 -0.683 2.846 1.00 84.56 113 LEU A CA 1
ATOM 896 C C . LEU A 1 113 ? -1.741 -0.075 3.844 1.00 84.56 113 LEU A C 1
ATOM 898 O O . LEU A 1 113 ? -2.162 0.771 4.625 1.00 84.56 113 LEU A O 1
ATOM 902 N N . SER A 1 114 ? -0.450 -0.409 3.780 1.00 81.31 114 SER A N 1
ATOM 903 C CA . SER A 1 114 ? 0.573 0.204 4.635 1.00 81.31 114 SER A CA 1
ATOM 904 C C . SER A 1 114 ? 0.599 1.730 4.489 1.00 81.31 114 SER A C 1
ATOM 906 O O . SER A 1 114 ? 0.567 2.437 5.492 1.00 81.31 114 SER A O 1
ATOM 908 N N . LYS A 1 115 ? 0.534 2.253 3.255 1.00 78.00 115 LYS A N 1
ATOM 909 C CA . LYS A 1 115 ? 0.440 3.705 2.999 1.00 78.00 115 LYS A CA 1
ATOM 910 C C . LYS A 1 115 ? -0.865 4.307 3.531 1.00 78.00 115 LYS A C 1
ATOM 912 O O . LYS A 1 115 ? -0.878 5.403 4.095 1.00 78.00 115 LYS A O 1
ATOM 917 N N . LYS A 1 116 ? -1.988 3.608 3.336 1.00 75.31 116 LYS A N 1
ATOM 918 C CA . LYS A 1 116 ? -3.290 4.052 3.846 1.00 75.31 116 LYS A CA 1
ATOM 919 C C . LYS A 1 116 ? -3.342 4.026 5.367 1.00 75.31 116 LYS A C 1
ATOM 921 O O . LYS A 1 116 ? -4.007 4.887 5.926 1.00 75.31 116 LYS A O 1
ATOM 926 N N . PHE A 1 117 ? -2.654 3.115 6.050 1.00 73.81 117 PHE A N 1
ATOM 927 C CA . PHE A 1 117 ? -2.608 3.125 7.510 1.00 73.81 117 PHE A CA 1
ATOM 928 C C . PHE A 1 117 ? -2.016 4.424 8.024 1.00 73.81 117 PHE A C 1
ATOM 930 O O . 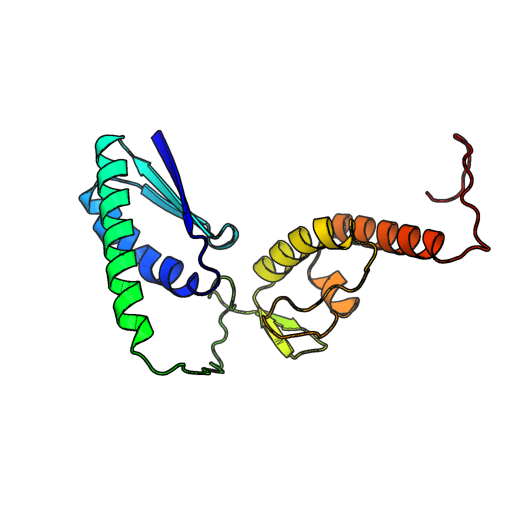PHE A 1 117 ? -2.679 5.097 8.802 1.00 73.81 117 PHE A O 1
ATOM 937 N N . ASP A 1 118 ? -0.862 4.852 7.522 1.00 65.12 118 ASP A N 1
ATOM 938 C CA . ASP A 1 118 ? -0.222 6.076 8.014 1.00 65.12 118 ASP A CA 1
ATOM 939 C C . ASP A 1 118 ? -1.134 7.321 7.888 1.00 65.12 118 ASP A C 1
ATOM 941 O O . ASP A 1 118 ? -1.091 8.209 8.737 1.00 65.12 118 ASP A O 1
ATOM 945 N N . THR A 1 119 ? -2.039 7.347 6.900 1.00 62.78 119 THR A N 1
ATOM 946 C CA . THR A 1 119 ? -3.010 8.441 6.667 1.00 62.78 119 THR A CA 1
ATOM 947 C C . THR A 1 119 ? -4.380 8.246 7.336 1.00 62.78 119 THR A C 1
ATOM 949 O O . THR A 1 119 ? -5.046 9.202 7.728 1.00 62.78 119 THR A O 1
ATOM 952 N N . THR A 1 120 ? -4.837 7.006 7.492 1.00 63.16 120 THR A N 1
ATOM 953 C CA . THR A 1 120 ? -6.109 6.660 8.158 1.00 63.16 120 THR A CA 1
ATOM 954 C C . THR A 1 120 ? -5.971 6.844 9.669 1.00 63.16 120 THR A C 1
ATOM 956 O O . THR A 1 120 ? -6.871 7.356 10.332 1.00 63.16 120 THR A O 1
ATOM 959 N N . LEU A 1 121 ? -4.795 6.499 10.201 1.00 61.28 121 LEU A N 1
ATOM 960 C CA . LEU A 1 121 ? -4.418 6.679 11.599 1.00 61.28 121 LEU A CA 1
ATOM 961 C C . LEU A 1 121 ? -4.343 8.160 12.004 1.00 61.28 121 LEU A C 1
ATOM 963 O O . LEU A 1 121 ? -4.627 8.484 13.156 1.00 61.28 121 LEU A O 1
ATOM 967 N N . SER A 1 122 ? -4.010 9.065 11.075 1.00 58.81 122 SER A N 1
ATOM 968 C CA . SER A 1 122 ? -3.939 10.504 11.355 1.00 58.81 122 SER A CA 1
ATOM 969 C C . SER A 1 122 ? -5.309 11.191 11.373 1.00 58.81 122 SER A C 1
ATOM 971 O O . SER A 1 122 ? -5.499 12.147 12.120 1.00 58.81 122 SER A O 1
ATOM 973 N N . ASN A 1 123 ? -6.277 10.702 10.589 1.00 57.66 123 ASN A N 1
ATOM 974 C CA . ASN A 1 123 ? -7.528 11.419 10.305 1.00 57.66 123 ASN A CA 1
ATOM 975 C C . ASN A 1 123 ? -8.753 10.924 11.098 1.00 57.66 123 ASN A C 1
ATOM 977 O O . ASN A 1 123 ? -9.875 11.287 10.755 1.00 57.66 123 ASN A O 1
ATOM 981 N N . GLN A 1 124 ? -8.574 10.081 12.124 1.00 57.78 124 GLN A N 1
ATOM 982 C CA . GLN A 1 124 ? -9.633 9.547 13.014 1.00 57.78 124 GLN A CA 1
ATOM 983 C C . GLN A 1 124 ? -10.762 8.732 12.337 1.00 57.78 124 GLN A C 1
ATOM 985 O O . GLN A 1 124 ? -11.574 8.109 13.016 1.00 57.78 124 GLN A O 1
ATOM 990 N N . SER A 1 125 ? -10.809 8.664 11.007 1.00 60.38 125 SER A N 1
ATOM 991 C CA . SER A 1 125 ? -11.701 7.794 10.241 1.00 60.38 125 SER A CA 1
ATOM 992 C C . SER A 1 125 ? -11.087 6.399 10.159 1.00 60.38 125 SER A C 1
ATOM 994 O O . SER A 1 125 ? -10.173 6.188 9.374 1.00 60.38 125 SER A O 1
ATOM 996 N N . PHE A 1 126 ? -11.611 5.420 10.897 1.00 69.25 126 PHE A N 1
ATOM 997 C CA . PHE A 1 126 ? -11.069 4.051 10.909 1.00 69.25 126 PHE A CA 1
ATOM 998 C C . PHE A 1 126 ? -11.538 3.160 9.733 1.00 69.25 126 PHE A C 1
ATOM 1000 O O . PHE A 1 126 ? -11.394 1.940 9.748 1.00 69.25 126 PHE A O 1
ATOM 1007 N N . LYS A 1 127 ? -12.144 3.745 8.694 1.00 78.50 127 LYS A N 1
ATOM 1008 C CA . LYS A 1 127 ? -12.697 2.988 7.562 1.00 78.50 127 LYS A CA 1
ATOM 1009 C C . LYS A 1 127 ? -11.657 2.834 6.457 1.00 78.50 127 LYS A C 1
ATOM 1011 O O . LYS A 1 127 ? -11.394 3.769 5.704 1.00 78.50 127 LYS A O 1
ATOM 1016 N N . ILE A 1 128 ? -11.114 1.631 6.318 1.00 84.06 128 ILE A N 1
ATOM 1017 C CA . ILE A 1 128 ? -10.170 1.298 5.248 1.00 84.06 128 ILE A CA 1
ATOM 1018 C C . ILE A 1 128 ? -10.971 0.918 4.009 1.00 84.06 128 ILE A C 1
ATOM 1020 O O . ILE A 1 128 ? -11.641 -0.110 3.988 1.00 84.06 128 ILE A O 1
ATOM 1024 N N . LYS A 1 129 ? -10.921 1.761 2.979 1.00 86.69 129 LYS A N 1
ATOM 1025 C CA . LYS A 1 129 ? -11.624 1.532 1.710 1.00 86.69 129 LYS A CA 1
ATOM 1026 C C . LYS A 1 129 ? -10.778 0.756 0.708 1.00 86.69 129 LYS A C 1
ATOM 1028 O O . LYS A 1 129 ? -9.542 0.823 0.752 1.00 86.69 129 LYS A O 1
ATOM 1033 N N . CYS A 1 130 ? -11.465 0.126 -0.246 1.00 87.38 130 CYS A N 1
ATOM 1034 C CA . CYS A 1 130 ? -10.874 -0.498 -1.425 1.00 87.38 130 CYS A CA 1
ATOM 1035 C C . CYS A 1 130 ? -9.827 0.409 -2.100 1.00 87.38 130 CYS A C 1
ATOM 1037 O O . CYS A 1 130 ? -9.857 1.640 -2.007 1.00 87.38 130 CYS A O 1
ATOM 1039 N N . ILE A 1 131 ? -8.847 -0.221 -2.741 1.00 83.88 131 ILE A N 1
ATOM 1040 C CA . ILE A 1 131 ? -7.769 0.458 -3.469 1.00 83.88 131 ILE A CA 1
ATOM 1041 C C . ILE A 1 131 ? -8.194 0.920 -4.868 1.00 83.88 131 ILE A C 1
ATOM 1043 O O . ILE A 1 131 ? -7.528 1.785 -5.431 1.00 83.88 131 ILE A O 1
ATOM 1047 N N . MET A 1 132 ? -9.283 0.372 -5.420 1.00 81.81 132 MET A N 1
ATOM 1048 C CA . MET A 1 132 ? -9.760 0.757 -6.748 1.00 81.81 132 MET A CA 1
ATOM 1049 C C . MET A 1 132 ? -10.364 2.153 -6.732 1.00 81.81 132 MET A C 1
ATOM 1051 O O . MET A 1 132 ? -11.063 2.532 -5.787 1.00 81.81 132 MET A O 1
ATOM 1055 N N . GLN A 1 133 ? -10.108 2.902 -7.804 1.00 74.31 133 GLN A N 1
ATOM 1056 C CA . GLN A 1 133 ? -10.759 4.186 -8.031 1.00 74.31 133 GLN A CA 1
ATOM 1057 C C . GLN A 1 133 ? -12.277 3.981 -8.077 1.00 74.31 133 GLN A C 1
ATOM 1059 O O . GLN A 1 133 ? -12.756 2.957 -8.554 1.00 74.31 133 GLN A O 1
ATOM 1064 N N . GLU A 1 134 ? -13.015 4.931 -7.502 1.00 78.56 1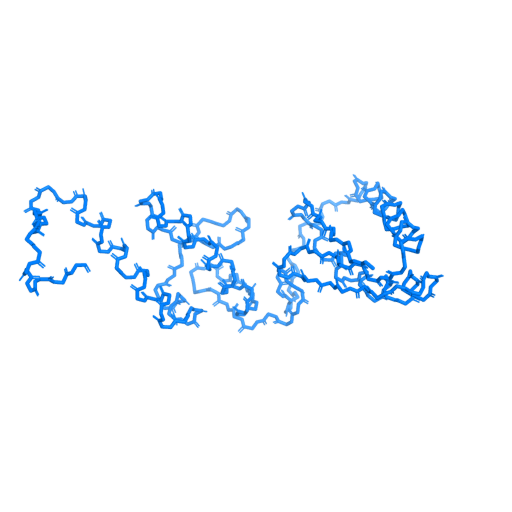34 GLU A N 1
ATOM 1065 C CA . GLU A 1 134 ? -14.488 4.938 -7.450 1.00 78.56 134 GLU A CA 1
ATOM 1066 C C . GLU A 1 134 ? -15.139 3.809 -6.622 1.00 78.56 134 GLU A C 1
ATOM 1068 O O . GLU A 1 134 ? -16.355 3.801 -6.432 1.00 78.56 134 GLU A O 1
ATOM 1073 N N . CYS A 1 135 ? -14.356 2.912 -6.010 1.00 81.50 135 CYS A N 1
ATOM 1074 C CA . CYS A 1 135 ? -14.881 1.911 -5.085 1.00 81.50 135 CYS A CA 1
ATOM 1075 C C . CYS A 1 135 ? -14.917 2.441 -3.643 1.00 81.50 135 CYS A C 1
ATOM 1077 O O . CYS A 1 135 ? -13.891 2.751 -3.035 1.00 81.50 135 CYS A O 1
ATOM 1079 N N . ASN A 1 136 ? -16.118 2.496 -3.060 1.00 84.38 136 ASN A N 1
ATOM 1080 C CA . ASN A 1 136 ? -16.330 2.944 -1.680 1.00 84.38 136 ASN A CA 1
ATOM 1081 C C . ASN A 1 136 ? -16.489 1.808 -0.659 1.00 84.38 136 ASN A C 1
ATOM 1083 O O . ASN A 1 136 ? -16.685 2.095 0.524 1.00 84.38 136 ASN A O 1
ATOM 1087 N N . SER A 1 137 ? -16.382 0.545 -1.082 1.00 87.81 137 SER A N 1
ATOM 1088 C CA . SER A 1 137 ? -16.497 -0.605 -0.183 1.00 87.81 137 SER A CA 1
ATOM 1089 C C . SER A 1 137 ? -15.391 -0.588 0.873 1.00 87.81 137 SER A C 1
ATOM 1091 O O . SER A 1 137 ? -14.213 -0.372 0.567 1.00 87.81 137 SER A O 1
ATOM 1093 N N . VAL A 1 138 ? -15.785 -0.808 2.126 1.00 89.31 138 VAL A N 1
ATOM 1094 C CA . VAL A 1 138 ? -14.876 -0.934 3.270 1.00 89.31 138 VAL A CA 1
ATOM 1095 C C . VAL A 1 138 ? -14.331 -2.359 3.294 1.00 89.31 138 VAL A C 1
ATOM 1097 O O . VAL A 1 138 ? -15.073 -3.301 3.046 1.00 89.31 138 VAL A O 1
ATOM 1100 N N . LEU A 1 139 ? -13.037 -2.522 3.559 1.00 89.31 139 LEU A N 1
ATOM 1101 C CA . LEU A 1 139 ? -12.422 -3.842 3.660 1.00 89.31 139 LEU A CA 1
ATOM 1102 C C . LEU A 1 139 ? -12.947 -4.590 4.886 1.00 89.31 139 LEU A C 1
ATOM 1104 O O . LEU A 1 139 ? -13.061 -4.020 5.974 1.00 89.31 139 LEU A O 1
ATOM 1108 N N . SER A 1 140 ? -13.182 -5.891 4.720 1.00 90.81 140 SER A N 1
ATOM 1109 C CA . SER A 1 140 ? -13.513 -6.765 5.840 1.00 90.81 140 SER A CA 1
ATOM 1110 C C . SER A 1 140 ? -12.299 -6.951 6.762 1.00 90.81 140 SER A C 1
ATOM 1112 O O . SER A 1 140 ? -11.147 -6.955 6.318 1.00 90.81 140 SER A O 1
ATOM 1114 N N . LEU A 1 141 ? -12.534 -7.179 8.060 1.00 87.56 141 LEU A N 1
ATOM 1115 C CA . LEU A 1 141 ? -11.459 -7.542 8.999 1.00 87.56 141 LEU A CA 1
ATOM 1116 C C . LEU A 1 141 ? -10.731 -8.825 8.578 1.00 87.56 141 LEU A C 1
ATOM 1118 O O . LEU A 1 141 ? -9.545 -8.983 8.865 1.00 87.56 141 LEU A O 1
ATOM 1122 N N . ARG A 1 142 ? -11.433 -9.734 7.890 1.00 90.56 142 ARG A N 1
ATOM 1123 C CA . ARG A 1 142 ? -10.848 -10.955 7.334 1.00 90.56 142 ARG A CA 1
ATOM 1124 C C . ARG A 1 142 ? -9.824 -10.616 6.253 1.00 90.56 142 ARG A C 1
ATOM 1126 O O . ARG A 1 142 ? -8.702 -11.098 6.347 1.00 90.56 142 ARG A O 1
ATOM 1133 N N . ASP A 1 143 ? -10.182 -9.750 5.304 1.00 92.25 143 ASP A N 1
ATOM 1134 C CA . ASP A 1 143 ? -9.260 -9.294 4.258 1.00 92.25 143 ASP A CA 1
ATOM 1135 C C . ASP A 1 143 ? -8.037 -8.612 4.860 1.00 92.25 143 ASP A C 1
ATOM 1137 O O . ASP A 1 143 ? -6.905 -8.954 4.534 1.00 92.25 143 ASP A O 1
ATOM 1141 N N . ILE A 1 144 ? -8.258 -7.690 5.799 1.00 89.94 144 ILE A N 1
ATOM 1142 C CA . ILE A 1 144 ? -7.178 -6.967 6.472 1.00 89.94 144 ILE A CA 1
ATOM 1143 C C . ILE A 1 144 ? -6.208 -7.955 7.129 1.00 89.94 144 ILE A C 1
ATOM 1145 O O . ILE A 1 144 ? -5.009 -7.877 6.878 1.00 89.94 144 ILE A O 1
ATOM 1149 N N . LYS A 1 145 ? -6.721 -8.925 7.898 1.00 90.44 145 LYS A N 1
ATOM 1150 C CA . LYS A 1 145 ? -5.909 -9.940 8.587 1.00 90.44 145 LYS A CA 1
ATOM 1151 C C . LYS A 1 145 ? -5.094 -10.812 7.628 1.00 90.44 145 LYS A C 1
ATOM 1153 O O . LYS A 1 145 ? -4.015 -11.259 8.001 1.00 90.44 145 LYS A O 1
ATOM 1158 N N . THR A 1 146 ? -5.606 -11.079 6.430 1.00 91.12 146 THR A N 1
ATOM 1159 C CA . THR A 1 146 ? -4.895 -11.871 5.418 1.00 91.12 146 THR A CA 1
ATOM 1160 C C . THR A 1 146 ? -3.824 -11.061 4.690 1.00 91.12 146 THR A C 1
ATOM 1162 O O . THR A 1 146 ? -2.800 -11.614 4.300 1.00 91.12 146 THR A O 1
ATOM 1165 N N . ILE A 1 147 ? -4.050 -9.762 4.492 1.00 91.06 147 ILE A N 1
ATOM 1166 C CA . ILE A 1 147 ? -3.181 -8.917 3.666 1.00 91.06 147 ILE A CA 1
ATOM 1167 C C . ILE A 1 147 ? -1.983 -8.363 4.457 1.00 91.06 147 ILE A C 1
ATOM 1169 O O . ILE A 1 147 ? -0.907 -8.184 3.881 1.00 91.06 147 ILE A O 1
ATOM 1173 N N . ILE A 1 148 ? -2.153 -8.054 5.746 1.00 86.94 148 ILE A N 1
ATOM 1174 C CA . ILE A 1 148 ? -1.154 -7.311 6.535 1.00 86.94 148 ILE A CA 1
ATOM 1175 C C . ILE A 1 148 ? -0.406 -8.208 7.519 1.00 86.94 148 ILE A C 1
ATOM 1177 O O . ILE A 1 148 ? -0.914 -9.238 7.959 1.00 86.94 148 ILE A O 1
ATOM 1181 N N . ASP A 1 149 ? 0.797 -7.785 7.910 1.00 87.44 149 ASP A N 1
ATOM 1182 C CA . ASP A 1 149 ? 1.593 -8.535 8.880 1.00 87.44 149 ASP A CA 1
ATOM 1183 C C . ASP A 1 149 ? 1.072 -8.338 10.317 1.00 87.44 149 ASP A C 1
ATOM 1185 O O . ASP A 1 149 ? 0.483 -7.296 10.632 1.00 87.44 149 ASP A O 1
ATOM 1189 N N . PRO A 1 150 ? 1.352 -9.281 11.238 1.00 86.62 150 PRO A N 1
ATOM 1190 C CA . PRO A 1 150 ? 0.939 -9.167 12.637 1.00 86.62 150 PRO A CA 1
ATOM 1191 C C . PRO A 1 150 ? 1.306 -7.838 13.334 1.00 86.62 150 PRO A C 1
ATOM 1193 O O . PRO A 1 150 ? 0.451 -7.311 14.051 1.00 86.62 150 PRO A O 1
ATOM 1196 N N . PRO A 1 151 ? 2.499 -7.237 13.125 1.00 85.50 151 PRO A N 1
ATOM 1197 C CA . PRO A 1 151 ? 2.831 -5.942 13.724 1.00 85.50 151 PRO A CA 1
ATOM 1198 C C . PRO A 1 151 ? 1.926 -4.801 13.241 1.00 85.50 151 PRO A C 1
ATOM 1200 O O . PRO A 1 151 ? 1.496 -3.970 14.043 1.00 85.50 151 PRO A O 1
ATOM 1203 N N . ASP A 1 152 ? 1.585 -4.775 11.951 1.00 83.12 152 ASP A N 1
ATOM 1204 C CA . ASP A 1 152 ? 0.681 -3.766 11.391 1.00 83.12 152 ASP A CA 1
ATOM 1205 C C . ASP A 1 152 ? -0.754 -3.974 11.882 1.00 83.12 152 ASP A C 1
ATOM 1207 O O . ASP A 1 152 ? -1.448 -3.003 12.181 1.00 83.12 152 ASP A O 1
ATOM 1211 N N . MET A 1 153 ? -1.178 -5.227 12.081 1.00 86.00 153 MET A N 1
ATOM 1212 C CA . MET A 1 153 ? -2.468 -5.533 12.705 1.00 86.00 153 MET A CA 1
ATOM 1213 C C . MET A 1 153 ? -2.544 -5.025 14.149 1.00 86.00 153 MET A C 1
ATOM 1215 O O . MET A 1 153 ? -3.568 -4.480 14.561 1.00 86.00 153 MET A O 1
ATOM 1219 N N . GLN A 1 154 ? -1.463 -5.149 14.921 1.00 86.31 154 GLN A N 1
ATOM 1220 C CA . GLN A 1 154 ? -1.411 -4.624 16.285 1.00 86.31 154 GLN A CA 1
ATOM 1221 C C . GLN A 1 154 ? -1.460 -3.090 16.304 1.00 86.31 154 GLN A C 1
ATOM 1223 O O . GLN A 1 154 ? -2.194 -2.507 17.106 1.00 86.31 154 GLN A O 1
ATOM 1228 N N . ARG A 1 155 ? -0.724 -2.430 15.397 1.00 83.81 155 ARG A N 1
ATOM 1229 C CA . ARG A 1 155 ? -0.787 -0.968 15.213 1.00 83.81 155 ARG A CA 1
ATOM 1230 C C . ARG A 1 155 ? -2.207 -0.521 14.874 1.00 83.81 155 ARG A C 1
ATOM 1232 O O . ARG A 1 155 ? -2.713 0.422 15.481 1.00 83.81 155 ARG A O 1
ATOM 1239 N N . LEU A 1 156 ? -2.856 -1.232 13.955 1.00 82.50 156 LEU A N 1
ATOM 1240 C CA . LEU A 1 156 ? -4.225 -0.970 13.538 1.00 82.50 156 LEU A CA 1
ATOM 1241 C C . LEU A 1 156 ? -5.209 -1.120 14.708 1.00 82.50 156 LEU A C 1
ATOM 1243 O O . LEU A 1 156 ? -5.976 -0.201 14.984 1.00 82.50 156 LEU A O 1
ATOM 1247 N N . ALA A 1 157 ? -5.146 -2.230 15.446 1.00 84.25 157 ALA A N 1
ATOM 1248 C CA . ALA A 1 157 ? -6.001 -2.473 16.608 1.00 84.25 157 ALA A CA 1
ATOM 1249 C C . ALA A 1 157 ? -5.839 -1.388 17.684 1.00 84.25 157 ALA A C 1
ATOM 1251 O O . ALA A 1 157 ? -6.831 -0.853 18.182 1.00 84.25 157 ALA A O 1
ATOM 1252 N N . ARG A 1 158 ? -4.593 -1.007 17.996 1.00 82.44 158 ARG A N 1
ATOM 1253 C CA . ARG A 1 158 ? -4.304 0.041 18.982 1.00 82.44 158 ARG A CA 1
ATOM 1254 C C . ARG A 1 158 ? -4.909 1.379 18.581 1.00 82.44 158 ARG A C 1
ATOM 1256 O O . ARG A 1 158 ? -5.505 2.063 19.406 1.00 82.44 158 ARG A O 1
ATOM 1263 N N . ALA A 1 159 ? -4.788 1.746 17.315 1.00 80.12 159 ALA A N 1
ATOM 1264 C CA . ALA A 1 159 ? -5.346 2.996 16.843 1.00 80.12 159 ALA A CA 1
ATOM 1265 C C . ALA A 1 159 ? -6.872 2.990 16.749 1.00 80.12 159 ALA A C 1
ATOM 1267 O O . ALA A 1 159 ? -7.487 4.011 17.041 1.00 80.12 159 ALA A O 1
ATOM 1268 N N . SER A 1 160 ? -7.484 1.847 16.414 1.00 81.50 160 SER A N 1
ATOM 1269 C CA . SER A 1 160 ? -8.941 1.674 16.502 1.00 81.50 160 SER A CA 1
ATOM 1270 C C . SER A 1 160 ? -9.424 1.971 17.909 1.00 81.50 160 SER A C 1
ATOM 1272 O O . SER A 1 160 ? -10.395 2.694 18.105 1.00 81.50 160 SER A O 1
ATOM 1274 N N . PHE A 1 161 ? -8.723 1.397 18.885 1.00 81.38 161 PHE A N 1
ATOM 1275 C CA . PHE A 1 161 ? -9.050 1.536 20.288 1.00 81.38 161 PHE A CA 1
ATOM 1276 C C . PHE A 1 161 ? -8.871 2.985 20.746 1.00 81.38 161 PHE A C 1
ATOM 1278 O O . PHE A 1 161 ? -9.777 3.557 21.337 1.00 81.38 161 PHE A O 1
ATOM 1285 N N . GLN A 1 162 ? -7.760 3.631 20.387 1.00 78.94 162 GLN A N 1
ATOM 1286 C CA . GLN A 1 162 ? -7.537 5.046 20.695 1.00 78.94 162 GLN A CA 1
ATOM 1287 C C . GLN A 1 162 ? -8.562 5.976 20.035 1.00 78.94 162 GLN A C 1
ATOM 1289 O O . GLN A 1 162 ? -8.951 6.968 20.645 1.00 78.94 162 GLN A O 1
ATOM 1294 N N . ALA A 1 163 ? -8.999 5.683 18.809 1.00 78.69 163 ALA A N 1
ATOM 1295 C CA . ALA A 1 163 ? -10.059 6.442 18.152 1.00 78.69 163 ALA A CA 1
ATOM 1296 C C . ALA A 1 163 ? -11.397 6.277 18.889 1.00 78.69 163 ALA A C 1
ATOM 1298 O O . ALA A 1 163 ? -12.061 7.274 19.155 1.00 78.69 163 ALA A O 1
ATOM 1299 N N . PHE A 1 164 ? -11.740 5.049 19.290 1.00 80.25 164 PHE A N 1
ATOM 1300 C CA . PHE A 1 164 ? -12.940 4.755 20.076 1.00 80.25 164 PHE A CA 1
ATOM 1301 C C . PHE A 1 164 ? -12.946 5.476 21.434 1.00 80.25 164 PHE A C 1
ATOM 1303 O O . PHE A 1 164 ? -13.927 6.124 21.788 1.00 80.25 164 PHE A O 1
ATOM 1310 N N . LEU A 1 165 ? -11.823 5.453 22.159 1.00 79.94 165 LEU A N 1
ATOM 1311 C CA . LEU A 1 165 ? -11.690 6.148 23.444 1.00 79.94 165 LEU A CA 1
ATOM 1312 C C . LEU A 1 165 ? -11.871 7.668 23.337 1.00 79.94 165 LEU A C 1
ATOM 1314 O O . LEU A 1 165 ? -12.265 8.300 24.304 1.00 79.94 165 LEU A O 1
ATOM 1318 N N . LYS A 1 166 ? -11.569 8.270 22.182 1.00 77.12 166 LYS A N 1
ATOM 1319 C CA . LYS A 1 166 ? -11.777 9.711 21.960 1.00 77.12 166 LYS A CA 1
ATOM 1320 C C . LYS A 1 166 ? -13.228 10.065 21.651 1.00 77.12 166 LYS A C 1
ATOM 1322 O O . LYS A 1 166 ? -13.604 11.219 21.816 1.00 77.12 166 LYS A O 1
ATOM 1327 N N . THR A 1 167 ? -14.007 9.114 21.138 1.00 78.19 167 THR A N 1
ATOM 1328 C CA . THR A 1 167 ? -15.419 9.335 20.803 1.00 78.19 167 THR A CA 1
ATOM 1329 C C . THR A 1 167 ? -16.353 9.141 21.990 1.00 78.19 167 THR A C 1
ATOM 1331 O O . THR A 1 167 ? -17.454 9.680 21.971 1.00 78.19 167 THR A O 1
ATOM 1334 N N . ASP A 1 168 ? -15.927 8.385 23.001 1.00 79.06 168 ASP A N 1
ATOM 1335 C CA . ASP A 1 168 ? -16.722 8.097 24.189 1.00 79.06 168 ASP A CA 1
ATOM 1336 C C . ASP A 1 168 ? -16.354 9.062 25.326 1.00 79.06 168 ASP A C 1
ATOM 1338 O O . ASP A 1 168 ? -15.239 9.034 25.846 1.00 79.06 168 ASP A O 1
ATOM 1342 N N . THR A 1 169 ? -17.285 9.942 25.697 1.00 78.19 169 THR A N 1
ATOM 1343 C CA . THR A 1 169 ? -17.077 10.935 26.762 1.00 78.19 169 THR A CA 1
ATOM 1344 C C . THR A 1 169 ? -17.058 10.324 28.157 1.00 78.19 169 THR A C 1
ATOM 1346 O O . THR A 1 169 ? -16.563 10.963 29.086 1.00 78.19 169 THR A O 1
ATOM 1349 N N . ASP A 1 170 ? -17.570 9.103 28.307 1.00 83.38 170 ASP A N 1
ATOM 1350 C CA . ASP A 1 170 ? -17.684 8.426 29.596 1.00 83.38 170 ASP A CA 1
ATOM 1351 C C . ASP A 1 170 ? -16.406 7.644 29.938 1.00 83.38 170 ASP A C 1
ATOM 1353 O O . ASP A 1 170 ? -16.221 7.200 31.075 1.00 83.38 170 ASP A O 1
ATOM 1357 N N . ILE A 1 171 ? -15.480 7.508 28.978 1.00 77.38 171 ILE A N 1
ATOM 1358 C CA . ILE A 1 171 ? -14.205 6.821 29.176 1.00 77.38 171 ILE A CA 1
ATOM 1359 C C . ILE A 1 171 ? -13.067 7.831 29.346 1.00 77.38 171 ILE A C 1
ATOM 1361 O O . ILE A 1 171 ? -12.586 8.448 28.399 1.00 77.38 171 ILE A O 1
ATOM 1365 N N . VAL A 1 172 ? -12.552 7.934 30.572 1.00 74.88 172 VAL A N 1
ATOM 1366 C CA . VAL A 1 172 ? -11.384 8.767 30.886 1.00 74.88 172 VAL A CA 1
ATOM 1367 C C . VAL A 1 172 ? -10.111 7.924 30.846 1.00 74.88 172 VAL A C 1
ATOM 1369 O O . VAL A 1 172 ? -9.969 6.944 31.580 1.00 74.88 172 VAL A O 1
ATOM 1372 N N . GLN A 1 173 ? -9.146 8.317 30.009 1.00 72.12 173 GLN A N 1
ATOM 1373 C CA . GLN A 1 173 ? -7.830 7.677 29.989 1.00 72.12 173 GLN A CA 1
ATOM 1374 C C . GLN A 1 173 ? -7.044 8.004 31.265 1.00 72.12 173 GLN A C 1
ATOM 1376 O O . GLN A 1 173 ? -6.876 9.166 31.637 1.00 72.12 173 GLN A O 1
ATOM 1381 N N . CYS A 1 174 ? -6.507 6.974 31.922 1.00 75.06 174 CYS A N 1
ATOM 1382 C CA . CYS A 1 174 ? -5.624 7.170 33.065 1.00 75.06 174 CYS A CA 1
ATOM 1383 C C . CYS A 1 174 ? -4.299 7.821 32.624 1.00 75.06 174 CYS A C 1
ATOM 1385 O O . CYS A 1 174 ? -3.554 7.271 31.811 1.00 75.06 174 CYS A O 1
ATOM 1387 N N . MET A 1 175 ? -3.976 8.977 33.210 1.00 72.38 175 MET A N 1
ATOM 1388 C CA . MET A 1 175 ? -2.758 9.746 32.911 1.00 72.38 175 MET A CA 1
ATOM 1389 C C . MET A 1 175 ? -1.530 9.299 33.727 1.00 72.38 175 MET A C 1
ATOM 1391 O O . MET A 1 175 ? -0.431 9.803 33.507 1.00 72.38 175 MET A O 1
ATOM 1395 N N . GLY A 1 176 ? -1.690 8.353 34.659 1.00 75.44 176 GLY A N 1
ATOM 1396 C CA . GLY A 1 176 ? -0.608 7.880 35.526 1.00 75.44 176 GLY A CA 1
ATOM 1397 C C . GLY A 1 176 ? 0.511 7.178 34.750 1.00 75.44 176 GLY A C 1
ATOM 1398 O O . GLY A 1 176 ? 0.260 6.369 33.854 1.00 75.44 176 GLY A O 1
ATOM 1399 N N . THR A 1 177 ? 1.767 7.467 35.088 1.00 71.56 177 THR A N 1
ATOM 1400 C CA . THR A 1 177 ? 2.946 6.822 34.483 1.00 71.56 177 THR A CA 1
ATOM 1401 C C . THR A 1 177 ? 3.043 5.336 34.836 1.00 71.56 177 THR A C 1
ATOM 1403 O O . THR A 1 177 ? 3.479 4.562 33.989 1.00 71.56 177 THR A O 1
ATOM 1406 N N . ASP A 1 178 ? 2.509 4.939 35.999 1.00 74.31 178 ASP A N 1
ATOM 1407 C CA . ASP A 1 178 ? 2.551 3.568 36.542 1.00 74.31 178 ASP A CA 1
ATOM 1408 C C . ASP A 1 178 ? 1.212 2.814 36.435 1.00 74.31 178 ASP A C 1
ATOM 1410 O O . ASP A 1 178 ? 0.984 1.799 37.101 1.00 74.31 178 ASP A O 1
ATOM 1414 N N . CYS A 1 179 ? 0.284 3.305 35.610 1.00 71.19 179 CYS A N 1
ATOM 1415 C CA . CYS A 1 179 ? -1.001 2.641 35.435 1.00 71.19 179 CYS A CA 1
ATOM 1416 C C . CYS A 1 179 ? -0.841 1.335 34.641 1.00 71.19 179 CYS A C 1
ATOM 1418 O O . CYS A 1 179 ? -0.349 1.336 33.514 1.00 71.19 179 CYS A O 1
ATOM 1420 N N . LYS A 1 180 ? -1.304 0.216 35.217 1.00 70.19 180 LYS A N 1
ATOM 1421 C CA . LYS A 1 180 ? -1.269 -1.123 34.595 1.00 70.19 180 LYS A CA 1
ATOM 1422 C C . LYS A 1 180 ? -2.375 -1.357 33.554 1.00 70.19 180 LYS A C 1
ATOM 1424 O O . LYS A 1 180 ? -2.479 -2.461 33.025 1.00 70.19 180 LYS A O 1
ATOM 1429 N N . GLN A 1 181 ? -3.225 -0.365 33.284 1.00 65.75 181 GLN A N 1
ATOM 1430 C CA . GLN A 1 181 ? -4.217 -0.464 32.214 1.00 65.75 181 GLN A CA 1
ATOM 1431 C C . GLN A 1 181 ? -3.538 -0.368 30.842 1.00 65.75 181 GLN A C 1
ATOM 1433 O O . GLN A 1 181 ? -2.564 0.360 30.657 1.00 65.75 181 GLN A O 1
ATOM 1438 N N . VAL A 1 182 ? -4.055 -1.128 29.876 1.00 55.31 182 VAL A N 1
ATOM 1439 C CA . VAL A 1 182 ? -3.519 -1.203 28.510 1.00 55.31 182 VAL A CA 1
ATOM 1440 C C . VAL A 1 182 ? -3.643 0.171 27.824 1.00 55.31 182 VAL A C 1
ATOM 1442 O O . VAL A 1 182 ? -4.744 0.709 27.721 1.00 55.31 182 VAL A O 1
ATOM 1445 N N . ARG A 1 183 ? -2.507 0.733 27.385 1.00 52.12 183 ARG A N 1
ATOM 1446 C CA . ARG A 1 183 ? -2.361 2.030 26.681 1.00 52.12 183 ARG A CA 1
ATOM 1447 C C . ARG A 1 183 ? -2.382 1.910 25.153 1.00 52.12 183 ARG A C 1
ATOM 1449 O O . ARG A 1 183 ? -2.004 0.847 24.624 1.00 52.12 183 ARG A O 1
#

Radius of gyration: 21.94 Å; chains: 1; bounding box: 45×27×66 Å

Foldseek 3Di:
DKDKDADPDPQCLVVCLVCVVVLCVPLCVVLVWDWDQPLLRNMIMTHDDPVSSVVSVVVVVVVVVVVVVVVVPDPPPPPPPPDCAASRNGPRFDDAFDFPRDTHHLVSVASVVVVVCVVCLVPLNLFDFDPDPPGRDGGDPVRVVVRYDPVVVVVSVVSPVVSVQVVDPVRDDDPDPPDPDDD